Protein AF-X6LJ62-F1 (afdb_monomer)

Nearest PDB structures (foldseek):
  8cdj-assembly1_D  TM=6.970E-01  e=2.886E-04  Homo sapiens
  7z8t-assembly1_D  TM=5.627E-01  e=1.314E-04  Homo sapiens
  2qmr-assembly2_B  TM=6.960E-01  e=2.508E-03  Homo sapiens
  3w3w-assembly1_A  TM=5.901E-01  e=4.990E-03  Saccharomyces cerevisiae S288C
  3w3u-assembly1_A  TM=5.907E-01  e=8.156E-03  Saccharomyces cerevisiae S288C

Sequence (161 aa):
MKLNKKHLDDIFGCLNGLKDENECIRALCEQSFETISTKLNDQQLDRVFSAFIHGLKDTNEWDRYSCAKSLGIIATKASEKQLEEVVNALMSGLKDTYQWVRRSCARPLGVISEKLNEKQMENVIHTLINGFKDKDRDVRESCARSLGVISEKLNEKQLEG

Foldseek 3Di:
DADDPVVVVVLVVLLVQCVDPDPVSNVVSLVVLLVVLVVYDPVSVVVLLVVLLVQCPDPDVSSVLSSLQSLLSNLCVDDPVSNVSSLVSLLVQCVDPDLSSNLSSQQSLLVCLVVDDPVSNVSNLVSLVVQCVDPDPSSVVSSVVSVVSNVVVVVVVVVVD

Solvent-accessible surface area (backbone atoms only — not comparable to full-atom values): 8506 Å² total; per-residue (Å²): 113,84,79,54,70,65,59,52,52,52,57,59,55,39,46,57,34,56,67,44,90,48,64,68,52,21,51,52,35,50,54,51,50,45,59,50,57,76,53,52,50,69,76,54,46,52,52,51,52,53,51,29,58,54,31,56,68,45,93,49,65,67,52,19,25,36,20,28,42,49,47,39,63,48,50,79,72,50,50,79,82,50,39,57,59,51,51,52,45,29,62,52,34,55,69,46,94,49,61,68,28,17,26,34,18,31,42,34,55,25,70,42,42,88,78,46,53,72,70,56,44,52,53,50,51,56,51,33,60,53,34,52,69,43,93,48,67,65,30,19,51,26,16,48,53,16,52,51,50,42,50,56,53,54,53,52,59,64,75,77,108

Mean predicted aligned error: 4.56 Å

Organism: Reticulomyxa filosa (NCBI:txid46433)

Structure (mmCIF, N/CA/C/O backbone):
data_AF-X6LJ62-F1
#
_entry.id   AF-X6LJ62-F1
#
loop_
_atom_site.group_PDB
_atom_site.id
_atom_site.type_symbol
_atom_site.label_atom_id
_atom_site.label_alt_id
_atom_site.label_comp_id
_atom_site.label_asym_id
_atom_site.label_entity_id
_atom_site.label_seq_id
_atom_site.pdbx_PDB_ins_code
_atom_site.Cartn_x
_atom_site.Cartn_y
_atom_site.Cartn_z
_atom_site.occupancy
_atom_site.B_iso_or_equiv
_atom_site.auth_seq_id
_atom_site.auth_comp_id
_atom_site.auth_asym_id
_atom_site.auth_atom_id
_atom_site.pdbx_PDB_model_num
ATOM 1 N N . MET A 1 1 ? -21.236 -13.320 -1.949 1.00 58.25 1 MET A N 1
ATOM 2 C CA . MET A 1 1 ? -20.878 -14.141 -3.132 1.00 58.25 1 MET A CA 1
ATOM 3 C C . MET A 1 1 ? -19.456 -14.650 -2.928 1.00 58.25 1 MET A C 1
ATOM 5 O O . MET A 1 1 ? -18.616 -13.851 -2.553 1.00 58.25 1 MET A O 1
ATOM 9 N N . LYS A 1 2 ? -19.172 -15.948 -3.093 1.00 65.06 2 LYS A N 1
ATOM 10 C CA . LYS A 1 2 ? -17.806 -16.491 -2.962 1.00 65.06 2 LYS A CA 1
ATOM 11 C C . LYS A 1 2 ? -17.202 -16.607 -4.359 1.00 65.06 2 LYS A C 1
ATOM 13 O O . LYS A 1 2 ? -17.692 -17.397 -5.160 1.00 65.06 2 LYS A O 1
ATOM 18 N N . LEU A 1 3 ? -16.189 -15.798 -4.677 1.00 70.25 3 LEU A N 1
ATOM 19 C CA . LEU A 1 3 ? -15.492 -15.921 -5.964 1.00 70.25 3 LEU A CA 1
ATOM 20 C C . LEU A 1 3 ? -14.768 -17.282 -6.072 1.00 70.25 3 LEU A C 1
ATOM 22 O O . LEU A 1 3 ? -14.301 -17.826 -5.071 1.00 70.25 3 LEU A O 1
ATOM 26 N N . ASN A 1 4 ? -14.698 -17.858 -7.271 1.00 76.88 4 ASN A N 1
ATOM 27 C CA . ASN A 1 4 ? -13.937 -19.085 -7.515 1.00 76.88 4 ASN A CA 1
ATOM 28 C C . ASN A 1 4 ? -12.482 -18.742 -7.899 1.00 76.88 4 ASN A C 1
ATOM 30 O O . ASN A 1 4 ? -12.118 -17.571 -7.995 1.00 76.88 4 ASN A O 1
ATOM 34 N N . LYS A 1 5 ? -11.641 -19.763 -8.105 1.00 72.31 5 LYS A N 1
ATOM 35 C CA . LYS A 1 5 ? -10.234 -19.578 -8.499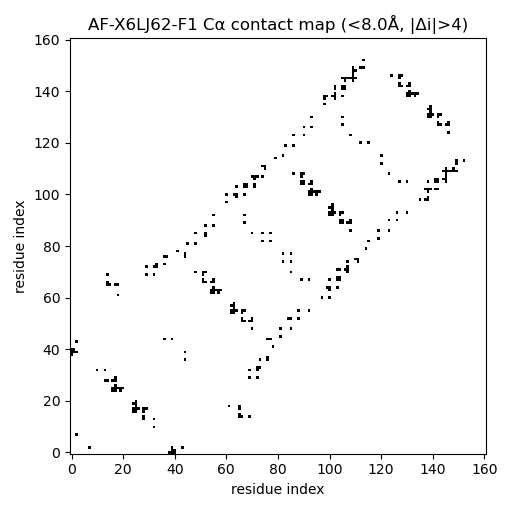 1.00 72.31 5 LYS A CA 1
ATOM 36 C C . LYS A 1 5 ? -10.097 -18.752 -9.785 1.00 72.31 5 LYS A C 1
ATOM 38 O O . LYS A 1 5 ? -9.314 -17.819 -9.805 1.00 72.31 5 LYS A O 1
ATOM 43 N N . LYS A 1 6 ? -10.921 -19.034 -10.798 1.00 75.75 6 LYS A N 1
ATOM 44 C CA . LYS A 1 6 ? -10.900 -18.318 -12.079 1.00 75.75 6 LYS A CA 1
ATOM 45 C C . LYS A 1 6 ? -11.148 -16.817 -11.905 1.00 75.75 6 LYS A C 1
ATOM 47 O O . LYS A 1 6 ? -10.402 -16.021 -12.443 1.00 75.75 6 LYS A O 1
ATOM 52 N N . HIS A 1 7 ? -12.125 -16.430 -11.088 1.00 71.69 7 HIS A N 1
ATOM 53 C CA . HIS A 1 7 ? -12.377 -15.016 -10.797 1.00 71.69 7 HIS A CA 1
ATOM 54 C C . HIS A 1 7 ? -11.191 -14.333 -10.092 1.00 71.69 7 HIS A C 1
ATOM 56 O O . HIS A 1 7 ? -10.974 -13.146 -10.295 1.00 71.69 7 HIS A O 1
ATOM 62 N N . LEU A 1 8 ? -10.439 -15.057 -9.253 1.00 69.94 8 LEU A N 1
ATOM 63 C CA . LEU A 1 8 ? -9.201 -14.539 -8.658 1.00 69.94 8 LEU A CA 1
ATOM 64 C C . LEU A 1 8 ? -8.084 -14.431 -9.703 1.00 69.94 8 LEU A C 1
ATOM 66 O O . LEU A 1 8 ? -7.383 -13.428 -9.724 1.00 69.94 8 LEU A O 1
ATOM 70 N N . ASP A 1 9 ? -7.948 -15.411 -10.593 1.00 73.25 9 ASP A N 1
ATOM 71 C CA . ASP A 1 9 ? -6.972 -15.371 -11.688 1.00 73.25 9 ASP A CA 1
ATOM 72 C C . ASP A 1 9 ? -7.264 -14.200 -12.648 1.00 73.25 9 ASP A C 1
ATOM 74 O O . ASP A 1 9 ? -6.343 -13.493 -13.047 1.00 73.25 9 ASP A O 1
ATOM 78 N N . ASP A 1 10 ? -8.541 -13.922 -12.937 1.00 69.69 10 ASP A N 1
ATOM 79 C CA . ASP A 1 10 ? -8.972 -12.771 -13.741 1.00 69.69 10 ASP A CA 1
ATOM 80 C C . ASP A 1 10 ? -8.617 -11.436 -13.049 1.00 69.69 10 ASP A C 1
ATOM 82 O O . ASP A 1 10 ? -8.123 -10.512 -13.695 1.00 69.69 10 ASP A O 1
ATOM 86 N N . ILE A 1 11 ? -8.787 -11.350 -11.720 1.00 68.81 11 ILE A N 1
ATOM 87 C CA . ILE A 1 11 ? -8.347 -10.202 -10.904 1.00 68.81 11 ILE A CA 1
ATOM 88 C C . ILE A 1 11 ? -6.836 -9.987 -11.033 1.00 68.81 11 ILE A C 1
ATOM 90 O O . ILE A 1 11 ? -6.387 -8.859 -11.239 1.00 68.81 11 ILE A O 1
ATOM 94 N N . PHE A 1 12 ? -6.044 -11.054 -10.920 1.00 71.12 12 PHE A N 1
ATOM 95 C CA . PHE A 1 12 ? -4.594 -10.962 -11.081 1.00 71.12 12 PHE A CA 1
ATOM 96 C C . PHE A 1 12 ? -4.201 -10.648 -12.532 1.00 71.12 12 PHE A C 1
ATOM 98 O O . PHE A 1 12 ? -3.225 -9.937 -12.754 1.00 71.12 12 PHE A O 1
ATOM 105 N N . GLY A 1 13 ? -4.996 -11.069 -13.519 1.00 71.44 13 GLY A N 1
ATOM 106 C CA . GLY A 1 13 ? -4.845 -10.677 -14.921 1.00 71.44 13 GLY A CA 1
ATOM 107 C C . GLY A 1 13 ? -4.972 -9.165 -15.141 1.00 71.44 13 GLY A C 1
ATOM 108 O O . GLY A 1 13 ? -4.240 -8.597 -15.955 1.00 71.44 13 GLY A O 1
ATOM 109 N N . CYS A 1 14 ? -5.816 -8.478 -14.361 1.00 71.00 14 CYS A N 1
ATOM 110 C CA . CYS A 1 14 ? -5.941 -7.018 -14.403 1.00 71.00 14 CYS A CA 1
ATOM 111 C C . CYS A 1 14 ? -4.685 -6.269 -13.919 1.00 71.00 14 CYS A C 1
ATOM 113 O O . CYS A 1 14 ? -4.542 -5.085 -14.231 1.00 71.00 14 CYS A O 1
ATOM 115 N N . LEU A 1 15 ? -3.740 -6.925 -13.226 1.00 73.44 15 LEU A N 1
ATOM 116 C CA . LEU A 1 15 ? -2.468 -6.300 -12.829 1.00 73.44 15 LEU A CA 1
ATOM 117 C C . LEU A 1 15 ? -1.637 -5.838 -14.029 1.00 73.44 15 LEU A C 1
ATOM 119 O O . LEU A 1 15 ? -0.887 -4.867 -13.907 1.00 73.44 15 LEU A O 1
ATOM 123 N N . ASN A 1 16 ? -1.781 -6.506 -15.177 1.00 77.25 16 ASN A N 1
ATOM 124 C CA . ASN A 1 16 ? -1.146 -6.083 -16.423 1.00 77.25 16 ASN A CA 1
ATOM 125 C C . ASN A 1 16 ? -1.752 -4.775 -16.937 1.00 77.25 16 ASN A C 1
ATOM 127 O O . ASN A 1 16 ? -1.017 -3.889 -17.357 1.00 77.25 16 ASN A O 1
ATOM 131 N N . GLY A 1 17 ? -3.070 -4.606 -16.812 1.00 81.94 17 GLY A N 1
ATOM 132 C CA . GLY A 1 17 ? -3.743 -3.368 -17.199 1.00 81.94 17 GLY A CA 1
ATOM 133 C C . GLY A 1 17 ? -3.357 -2.165 -16.329 1.00 81.94 17 GLY A C 1
ATOM 134 O O . GLY A 1 17 ? -3.370 -1.036 -16.804 1.00 81.94 17 GLY A O 1
ATOM 135 N N . LEU A 1 18 ? -2.901 -2.379 -15.086 1.00 83.69 18 LEU A N 1
ATOM 136 C CA . LEU A 1 18 ? -2.329 -1.305 -14.256 1.00 83.69 18 LEU A CA 1
ATOM 137 C C . LEU A 1 18 ? -0.979 -0.778 -14.775 1.00 83.69 18 LEU A C 1
ATOM 139 O O . LEU A 1 18 ? -0.569 0.314 -14.367 1.00 83.69 18 LEU A O 1
ATOM 143 N N . LYS A 1 19 ? -0.313 -1.536 -15.655 1.00 82.38 19 LYS A N 1
ATOM 144 C CA . LYS A 1 19 ? 0.956 -1.191 -16.318 1.00 82.38 19 LYS A CA 1
ATOM 145 C C . LYS A 1 19 ? 0.754 -0.677 -17.743 1.00 82.38 19 LYS A C 1
ATOM 147 O O . LYS A 1 19 ? 1.735 -0.342 -18.395 1.00 82.38 19 LYS A O 1
ATOM 152 N N . ASP A 1 20 ? -0.486 -0.651 -18.227 1.00 88.50 20 ASP A N 1
ATOM 153 C CA . ASP A 1 20 ? -0.789 -0.255 -19.598 1.00 88.50 20 ASP A CA 1
ATOM 154 C C . ASP A 1 20 ? -0.341 1.189 -19.855 1.00 88.50 20 ASP A C 1
ATOM 156 O O . ASP A 1 20 ? -0.440 2.041 -18.968 1.00 88.50 20 ASP A O 1
ATOM 160 N N . GLU A 1 21 ? 0.161 1.481 -21.054 1.00 86.94 21 GLU A N 1
ATOM 161 C CA . GLU A 1 21 ? 0.591 2.830 -21.437 1.00 86.94 21 GLU A CA 1
ATOM 162 C C . GLU A 1 21 ? -0.592 3.808 -21.476 1.00 86.94 21 GLU A C 1
ATOM 164 O O . GLU A 1 21 ? -0.447 4.990 -21.141 1.00 86.94 21 GLU A O 1
ATOM 169 N N . ASN A 1 22 ? -1.788 3.307 -21.792 1.00 89.00 22 ASN A N 1
ATOM 170 C CA . ASN A 1 22 ? -3.013 4.077 -21.854 1.00 89.00 22 ASN A CA 1
ATOM 171 C C . ASN A 1 22 ? -3.579 4.340 -20.451 1.00 89.00 22 ASN A C 1
ATOM 173 O O . ASN A 1 22 ? -3.995 3.438 -19.721 1.00 89.00 22 ASN A O 1
ATOM 177 N N . GLU A 1 23 ? -3.655 5.619 -20.089 1.00 88.56 23 GLU A N 1
ATOM 178 C CA . GLU A 1 23 ? -4.196 6.058 -18.804 1.00 88.56 23 GLU A CA 1
ATOM 179 C C . GLU A 1 23 ? -5.644 5.623 -18.569 1.00 88.56 23 GLU A C 1
ATOM 181 O O . GLU A 1 23 ? -5.981 5.228 -17.453 1.00 88.56 23 GLU A O 1
ATOM 186 N N . CYS A 1 24 ? -6.477 5.615 -19.612 1.00 89.62 24 CYS A N 1
ATOM 187 C CA . CYS A 1 24 ? -7.859 5.160 -19.510 1.00 89.62 24 CYS A CA 1
ATOM 188 C C . CYS A 1 24 ? -7.930 3.668 -19.170 1.00 89.62 24 CYS A C 1
ATOM 190 O O . CYS A 1 24 ? -8.758 3.275 -18.351 1.00 89.62 24 CYS A O 1
ATOM 192 N N . ILE A 1 25 ? -7.053 2.838 -19.749 1.00 88.81 25 ILE A N 1
ATOM 193 C CA . ILE A 1 25 ? -7.001 1.402 -19.434 1.00 88.81 25 ILE A CA 1
ATOM 194 C C . ILE A 1 25 ? -6.591 1.211 -17.973 1.00 88.81 25 ILE A C 1
ATOM 196 O O . ILE A 1 25 ? -7.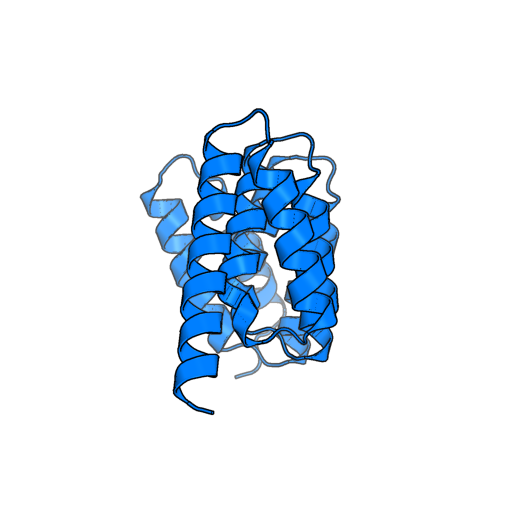267 0.483 -17.243 1.00 88.81 25 ILE A O 1
ATOM 200 N N . ARG A 1 26 ? -5.566 1.938 -17.507 1.00 88.94 26 ARG A N 1
ATOM 201 C CA . ARG A 1 26 ? -5.160 1.902 -16.094 1.00 88.94 26 ARG A CA 1
ATOM 202 C C . ARG A 1 26 ? -6.314 2.281 -15.166 1.00 88.94 26 ARG A C 1
ATOM 204 O O . ARG A 1 26 ? -6.598 1.536 -14.233 1.00 88.94 26 ARG A O 1
ATOM 211 N N . ALA A 1 27 ? -7.006 3.387 -15.442 1.00 86.81 27 ALA A N 1
ATOM 212 C CA . ALA A 1 27 ? -8.122 3.862 -14.625 1.00 86.81 27 ALA A CA 1
ATOM 213 C C . ALA A 1 27 ? -9.292 2.862 -14.586 1.00 86.81 27 ALA A C 1
ATOM 215 O O . ALA A 1 27 ? -9.859 2.610 -13.523 1.00 86.81 27 ALA A O 1
ATOM 216 N N . LEU A 1 28 ? -9.625 2.239 -15.721 1.00 88.06 28 LEU A N 1
ATOM 217 C CA . LEU A 1 28 ? -10.657 1.201 -15.786 1.00 88.06 28 LEU A CA 1
ATOM 218 C C . LEU A 1 28 ? -10.264 -0.048 -14.990 1.00 88.06 28 LEU A C 1
ATOM 220 O O . LEU A 1 28 ? -11.112 -0.637 -14.315 1.00 88.0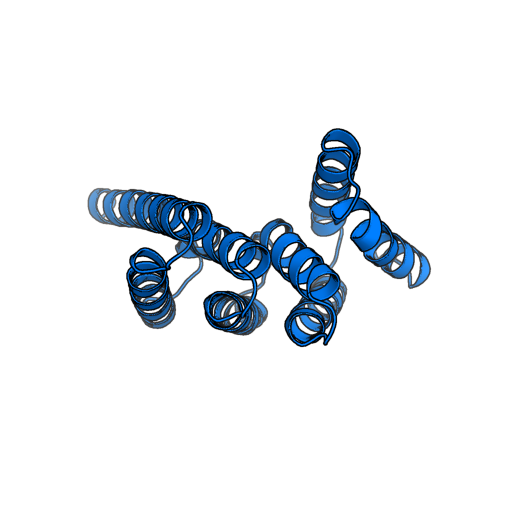6 28 LEU A O 1
ATOM 224 N N . CYS A 1 29 ? -8.989 -0.442 -15.026 1.00 87.88 29 CYS A N 1
ATOM 225 C CA . CYS A 1 29 ? -8.481 -1.534 -14.201 1.00 87.88 29 CYS A CA 1
ATOM 226 C C . CYS A 1 29 ? -8.556 -1.198 -12.709 1.00 87.88 29 CYS A C 1
ATOM 228 O O . CYS A 1 29 ? -8.987 -2.044 -11.928 1.00 87.88 29 CYS A O 1
ATOM 230 N N . GLU A 1 30 ? -8.213 0.032 -12.315 1.00 88.50 30 GLU A N 1
ATOM 231 C CA . GLU A 1 30 ? -8.338 0.496 -10.929 1.00 88.50 30 GLU A CA 1
ATOM 232 C C . GLU A 1 30 ? -9.790 0.427 -10.436 1.00 88.50 30 GLU A C 1
ATOM 234 O O . GLU A 1 30 ? -10.059 -0.201 -9.413 1.00 88.50 30 GLU A O 1
ATOM 239 N N . GLN A 1 31 ? -10.737 0.988 -11.196 1.00 87.50 31 GLN A N 1
ATOM 240 C CA . GLN A 1 31 ? -12.167 0.985 -10.855 1.00 87.50 31 GLN A CA 1
ATOM 241 C C . GLN A 1 31 ? -12.755 -0.427 -10.796 1.00 87.50 31 GLN A C 1
ATOM 243 O O . GLN A 1 31 ? -13.544 -0.758 -9.903 1.00 87.50 31 GLN A O 1
ATOM 248 N N . SER A 1 32 ? -12.368 -1.280 -11.747 1.00 85.00 32 SER A N 1
ATOM 249 C CA . SER A 1 32 ? -12.792 -2.680 -11.768 1.00 85.00 32 SER A CA 1
ATOM 250 C C . SER A 1 32 ? -12.288 -3.399 -10.524 1.00 85.00 32 SER A C 1
ATOM 252 O O . SER A 1 32 ? -13.046 -4.116 -9.870 1.00 85.00 32 SER A O 1
ATOM 254 N N . PHE A 1 33 ? -11.028 -3.167 -10.157 1.00 84.38 33 PHE A N 1
ATOM 255 C CA . PHE A 1 33 ? -10.426 -3.807 -9.003 1.00 84.38 33 PHE A CA 1
ATOM 256 C C . PHE A 1 33 ? -11.031 -3.319 -7.682 1.00 84.38 33 PHE A C 1
ATOM 258 O O . PHE A 1 33 ? -11.385 -4.143 -6.835 1.00 84.38 33 PHE A O 1
ATOM 265 N N . GLU A 1 34 ? -11.260 -2.012 -7.542 1.00 87.50 34 GLU A N 1
ATOM 266 C CA . GLU A 1 34 ? -11.987 -1.438 -6.408 1.00 87.50 34 GLU A CA 1
ATOM 267 C C . GLU A 1 34 ? -13.371 -2.084 -6.268 1.00 87.50 34 GLU A C 1
ATOM 269 O O . GLU A 1 34 ? -13.705 -2.624 -5.211 1.00 87.50 34 GLU A O 1
ATOM 274 N N . THR A 1 35 ? -14.139 -2.134 -7.358 1.00 86.50 35 THR A N 1
ATOM 275 C CA . THR A 1 35 ? -15.481 -2.730 -7.381 1.00 86.50 35 THR A CA 1
ATOM 276 C C . THR A 1 35 ? -15.451 -4.198 -6.970 1.00 86.50 35 THR A C 1
ATOM 278 O O . THR A 1 35 ? -16.266 -4.637 -6.156 1.00 86.50 35 THR A O 1
ATOM 281 N N . ILE A 1 36 ? -14.514 -4.980 -7.507 1.00 83.25 36 ILE A N 1
ATOM 282 C CA . ILE A 1 36 ? -14.407 -6.406 -7.192 1.00 83.25 36 ILE A CA 1
ATOM 283 C C . ILE A 1 36 ? -13.994 -6.614 -5.733 1.00 83.25 36 ILE A C 1
ATOM 285 O O . ILE A 1 36 ? -14.550 -7.497 -5.078 1.00 83.25 36 ILE A O 1
ATOM 289 N N . SER A 1 37 ? -13.095 -5.781 -5.198 1.00 85.75 37 SER A N 1
ATOM 290 C CA . SER A 1 37 ? -12.631 -5.882 -3.809 1.00 85.75 37 SER A CA 1
ATOM 291 C C . SER A 1 37 ? -13.778 -5.806 -2.796 1.00 85.75 37 SER A C 1
ATOM 293 O O . SER A 1 37 ? -13.760 -6.519 -1.797 1.00 85.75 37 SER A O 1
ATOM 295 N N . THR A 1 38 ? -14.834 -5.037 -3.094 1.00 87.19 38 THR A N 1
ATOM 296 C CA . THR A 1 38 ? -16.034 -4.937 -2.239 1.00 87.19 38 THR A CA 1
ATOM 297 C C . THR A 1 38 ? -16.867 -6.219 -2.178 1.00 87.19 38 THR A C 1
ATOM 299 O O . THR A 1 38 ? -17.704 -6.369 -1.291 1.00 87.19 38 THR A O 1
ATOM 302 N N . LYS A 1 39 ? -16.662 -7.150 -3.117 1.00 86.94 39 LYS A N 1
ATOM 303 C CA . LYS A 1 39 ? -17.407 -8.414 -3.218 1.00 86.94 39 LYS A CA 1
ATOM 304 C C . LYS A 1 39 ? -16.653 -9.602 -2.617 1.00 86.94 39 LYS A C 1
ATOM 306 O O . LYS A 1 39 ? -17.215 -10.699 -2.562 1.00 86.94 39 LYS A O 1
ATOM 311 N N . LEU A 1 40 ? -15.398 -9.407 -2.214 1.00 86.31 40 LEU A N 1
ATOM 312 C CA . LEU A 1 40 ? -14.562 -10.436 -1.603 1.00 86.31 40 LEU A CA 1
ATOM 313 C C . LEU A 1 40 ? -14.950 -10.646 -0.136 1.00 86.31 40 LEU A C 1
ATOM 315 O O . LEU A 1 40 ? -15.274 -9.697 0.569 1.00 86.31 40 LEU A O 1
ATOM 319 N N . ASN A 1 41 ? -14.895 -11.895 0.328 1.00 87.88 41 ASN A N 1
ATOM 320 C CA . ASN A 1 41 ? -14.919 -12.185 1.766 1.00 87.88 41 ASN A CA 1
ATOM 321 C C . ASN A 1 41 ? -13.506 -12.120 2.367 1.00 87.88 41 ASN A C 1
ATOM 323 O O . ASN A 1 41 ? -12.518 -12.110 1.631 1.00 87.88 41 ASN A O 1
ATOM 327 N N . ASP A 1 42 ? -13.414 -12.163 3.695 1.00 87.38 42 ASP A N 1
ATOM 328 C CA . ASP A 1 42 ? -12.156 -12.023 4.439 1.00 87.38 42 ASP A CA 1
ATOM 329 C C . ASP A 1 42 ? -11.075 -13.016 3.996 1.00 87.38 42 ASP A C 1
ATOM 331 O O . ASP A 1 42 ? -9.941 -12.618 3.749 1.00 87.38 42 ASP A O 1
ATOM 335 N N . GLN A 1 43 ? -11.425 -14.291 3.778 1.00 87.56 43 GLN A N 1
ATOM 336 C CA . GLN A 1 43 ? -10.469 -15.306 3.314 1.00 87.56 43 GLN A CA 1
ATOM 337 C C . GLN A 1 43 ? -9.922 -14.991 1.911 1.00 87.56 43 GLN A C 1
ATOM 339 O O . GLN A 1 43 ? -8.789 -15.343 1.573 1.00 87.56 43 GLN A O 1
ATOM 344 N N . GLN A 1 44 ? -10.737 -14.379 1.053 1.00 88.00 44 GLN A N 1
ATOM 345 C CA . GLN A 1 44 ? -10.314 -13.976 -0.286 1.00 88.00 44 GLN A CA 1
ATOM 346 C C . GLN A 1 44 ? -9.453 -12.721 -0.235 1.00 88.00 44 GLN A C 1
ATOM 348 O O . GLN A 1 44 ? -8.427 -12.684 -0.909 1.00 88.00 44 GLN A O 1
ATOM 353 N N . LEU A 1 45 ? -9.823 -11.746 0.596 1.00 89.44 45 LEU A N 1
ATOM 354 C CA . LEU A 1 45 ? -9.000 -10.568 0.853 1.00 89.44 45 LEU A CA 1
ATOM 355 C C . LEU A 1 45 ? -7.641 -10.954 1.440 1.00 89.44 45 LEU A C 1
ATOM 357 O O . LEU A 1 45 ? -6.634 -10.470 0.941 1.00 89.44 45 LEU A O 1
ATOM 361 N N . ASP A 1 46 ? -7.588 -11.893 2.390 1.00 90.25 46 ASP A N 1
ATOM 362 C CA . ASP A 1 46 ? -6.337 -12.405 2.972 1.00 90.25 46 ASP A CA 1
ATOM 363 C C . ASP A 1 46 ? -5.373 -12.887 1.885 1.00 90.25 46 ASP A C 1
ATOM 365 O O . ASP A 1 46 ? -4.191 -12.536 1.876 1.00 90.25 46 ASP A O 1
ATOM 369 N N . ARG A 1 47 ? -5.884 -13.669 0.926 1.00 88.62 47 ARG A N 1
ATOM 370 C CA . ARG A 1 47 ? -5.087 -14.185 -0.195 1.00 88.62 47 ARG A CA 1
ATOM 371 C C . ARG A 1 47 ? -4.610 -13.071 -1.119 1.00 88.62 47 ARG A C 1
ATOM 373 O O . ARG A 1 47 ? -3.469 -13.116 -1.568 1.00 88.62 47 ARG A O 1
ATOM 380 N N . VAL A 1 48 ? -5.469 -12.094 -1.403 1.00 90.25 48 VAL A N 1
ATOM 381 C CA . VAL A 1 48 ? -5.139 -10.960 -2.275 1.00 90.25 48 VAL A CA 1
ATOM 382 C C . VAL A 1 48 ? -4.080 -10.065 -1.624 1.00 90.25 48 VAL A C 1
ATOM 384 O O . VAL A 1 48 ? -3.065 -9.779 -2.257 1.00 90.25 48 VAL A O 1
ATOM 387 N N . PHE A 1 49 ? -4.251 -9.692 -0.352 1.00 93.25 49 PHE A N 1
ATOM 388 C CA . PHE A 1 49 ? -3.248 -8.935 0.400 1.00 93.25 49 PHE A CA 1
ATOM 389 C C . PHE A 1 49 ? -1.918 -9.685 0.468 1.00 93.25 49 PHE A C 1
ATOM 391 O O . PHE A 1 49 ? -0.886 -9.115 0.119 1.00 93.25 49 PHE A O 1
ATOM 398 N N . SER A 1 50 ? -1.943 -10.975 0.817 1.00 92.75 50 SER A N 1
ATOM 399 C CA . SER A 1 50 ? -0.738 -11.814 0.865 1.00 92.75 50 SER A CA 1
ATOM 400 C C . SER A 1 50 ? 0.006 -11.828 -0.472 1.00 92.75 50 SER A C 1
ATOM 402 O O . SER A 1 50 ? 1.227 -11.668 -0.505 1.00 92.75 50 SER A O 1
ATOM 404 N N . ALA A 1 51 ? -0.720 -11.983 -1.583 1.00 91.12 51 ALA A N 1
ATOM 405 C CA . ALA A 1 51 ? -0.132 -12.006 -2.917 1.00 91.12 51 ALA A CA 1
ATOM 406 C C . ALA A 1 51 ? 0.544 -10.674 -3.271 1.00 91.12 51 ALA A C 1
ATOM 408 O O . ALA A 1 51 ? 1.680 -10.675 -3.740 1.00 91.12 51 ALA A O 1
ATOM 409 N N . PHE A 1 52 ? -0.100 -9.535 -3.006 1.00 93.44 52 PHE A N 1
ATOM 410 C CA . PHE A 1 52 ? 0.499 -8.236 -3.319 1.00 93.44 52 PHE A CA 1
ATOM 411 C C . PHE A 1 52 ? 1.653 -7.866 -2.388 1.00 93.44 52 PHE A C 1
ATOM 413 O O . PHE A 1 52 ? 2.650 -7.313 -2.845 1.00 93.44 52 PHE A O 1
ATOM 420 N N . ILE A 1 53 ? 1.560 -8.198 -1.099 1.00 95.94 53 ILE A N 1
ATOM 421 C CA . ILE A 1 53 ? 2.666 -8.006 -0.150 1.00 95.94 53 ILE A CA 1
ATOM 422 C C . ILE A 1 53 ? 3.879 -8.839 -0.576 1.00 95.94 53 ILE A C 1
ATOM 424 O O . ILE A 1 53 ? 5.014 -8.370 -0.482 1.00 95.94 53 ILE A O 1
ATOM 428 N N . HIS A 1 54 ? 3.658 -10.056 -1.077 1.00 94.25 54 HIS A N 1
ATO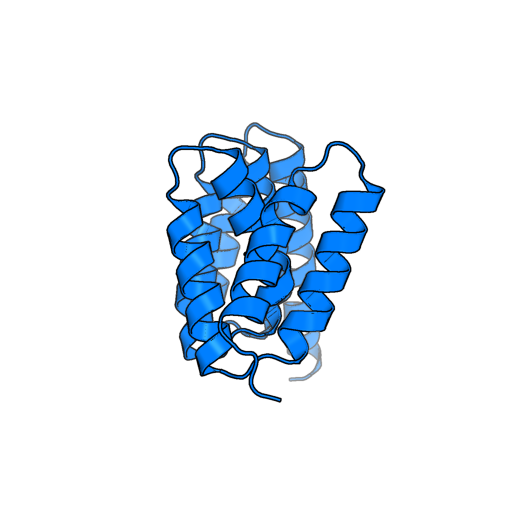M 429 C CA . HIS A 1 54 ? 4.724 -10.858 -1.665 1.00 94.25 54 HIS A CA 1
ATOM 430 C C . HIS A 1 54 ? 5.279 -10.219 -2.946 1.00 94.25 54 HIS A C 1
ATOM 432 O O . HIS A 1 54 ? 6.492 -10.078 -3.077 1.00 94.25 54 HIS A O 1
ATOM 438 N N . GLY A 1 55 ? 4.408 -9.765 -3.851 1.00 93.25 55 GLY A N 1
ATOM 439 C CA . GLY A 1 55 ? 4.799 -9.137 -5.115 1.00 93.25 55 GLY A CA 1
ATOM 440 C C . GLY A 1 55 ? 5.546 -7.806 -4.962 1.00 93.25 55 GLY A C 1
ATOM 441 O O . GLY A 1 55 ? 6.335 -7.449 -5.828 1.00 93.25 55 GLY A O 1
ATOM 442 N N . LEU A 1 56 ? 5.422 -7.111 -3.825 1.00 95.62 56 LEU A N 1
ATOM 443 C CA . LEU A 1 56 ? 6.296 -5.981 -3.470 1.00 95.62 56 LEU A CA 1
ATOM 444 C C . LEU A 1 56 ? 7.777 -6.362 -3.309 1.00 95.62 56 LEU A C 1
ATOM 446 O O . LEU A 1 56 ? 8.614 -5.478 -3.154 1.00 95.62 56 LEU A O 1
ATOM 450 N N . LYS A 1 57 ? 8.115 -7.652 -3.319 1.00 95.44 57 LYS A N 1
ATOM 451 C CA . LYS A 1 57 ? 9.491 -8.162 -3.264 1.00 95.44 57 LYS A CA 1
ATOM 452 C C . LYS A 1 57 ? 9.953 -8.744 -4.602 1.00 95.44 57 LYS A C 1
ATOM 454 O O . LYS A 1 57 ? 11.030 -9.334 -4.648 1.00 95.44 57 LYS A O 1
ATOM 459 N N . ASP A 1 58 ? 9.156 -8.606 -5.663 1.00 95.56 58 ASP A N 1
ATOM 460 C CA . ASP A 1 58 ? 9.515 -9.119 -6.983 1.00 95.56 58 ASP A CA 1
ATOM 461 C C . ASP A 1 58 ? 10.783 -8.440 -7.519 1.00 95.56 58 ASP A C 1
ATOM 463 O O . ASP A 1 58 ? 11.066 -7.274 -7.234 1.00 95.56 58 ASP A O 1
ATOM 467 N N . THR A 1 59 ? 11.554 -9.166 -8.319 1.00 95.56 59 THR A N 1
ATOM 468 C CA . THR A 1 59 ? 12.722 -8.625 -9.020 1.00 95.56 59 THR A CA 1
ATOM 469 C C . THR A 1 59 ? 12.349 -7.542 -10.036 1.00 95.56 59 THR A C 1
ATOM 471 O O . THR A 1 59 ? 13.084 -6.564 -10.178 1.00 95.56 59 THR A O 1
ATOM 474 N N . ASN A 1 60 ? 11.190 -7.669 -10.683 1.00 94.12 60 ASN A N 1
ATOM 475 C CA . ASN A 1 60 ? 10.676 -6.738 -11.673 1.00 94.12 60 ASN A CA 1
ATOM 476 C C . ASN A 1 60 ? 9.982 -5.549 -10.994 1.00 94.12 60 ASN A C 1
ATOM 478 O O . ASN A 1 60 ? 9.031 -5.683 -10.222 1.00 94.12 60 ASN A O 1
ATOM 482 N N . GLU A 1 61 ? 10.450 -4.346 -11.299 1.00 94.50 61 GLU A N 1
ATOM 483 C CA . GLU A 1 61 ? 9.952 -3.107 -10.719 1.00 94.50 61 GLU A CA 1
ATOM 484 C C . GLU A 1 61 ? 8.515 -2.765 -11.122 1.00 94.50 61 GLU A C 1
ATOM 486 O O . GLU A 1 61 ? 7.812 -2.098 -10.359 1.00 94.50 61 GLU A O 1
ATOM 491 N N . TRP A 1 62 ? 8.051 -3.237 -12.280 1.00 92.00 62 TRP A N 1
ATOM 492 C CA . TRP A 1 62 ? 6.665 -3.069 -12.712 1.00 92.00 62 TRP A CA 1
ATOM 493 C C . TRP A 1 62 ? 5.719 -3.973 -11.931 1.00 92.00 62 TRP A C 1
ATOM 495 O O . TRP A 1 62 ? 4.603 -3.559 -11.622 1.00 92.00 62 TRP A O 1
ATOM 505 N N . ASP A 1 63 ? 6.150 -5.183 -11.573 1.00 91.44 63 ASP A N 1
ATOM 506 C CA . ASP A 1 63 ? 5.379 -6.065 -10.691 1.00 91.44 63 ASP A CA 1
ATOM 507 C C . ASP A 1 63 ? 5.256 -5.464 -9.291 1.00 91.44 63 ASP A C 1
ATOM 509 O O . ASP A 1 63 ? 4.140 -5.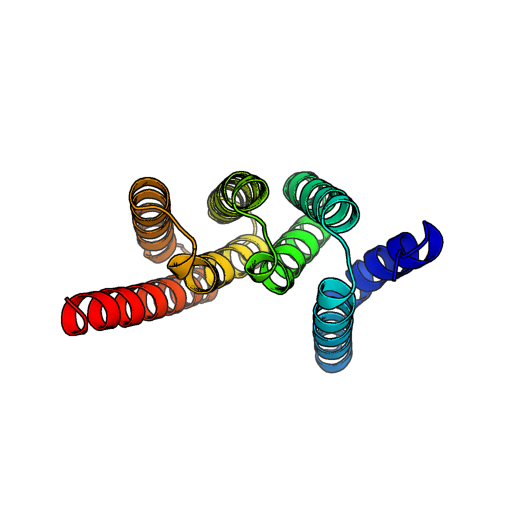344 -8.770 1.00 91.44 63 ASP A O 1
ATOM 513 N N . ARG A 1 64 ? 6.364 -4.954 -8.734 1.00 95.56 64 ARG A N 1
ATOM 514 C CA . ARG A 1 64 ? 6.336 -4.212 -7.464 1.00 95.56 64 ARG A CA 1
ATOM 515 C C . ARG A 1 64 ? 5.431 -2.983 -7.542 1.00 95.56 64 ARG A C 1
ATOM 517 O O . ARG A 1 64 ? 4.628 -2.757 -6.638 1.00 95.56 64 ARG A O 1
ATOM 524 N N . TYR A 1 65 ? 5.504 -2.213 -8.629 1.00 94.25 65 TYR A N 1
ATOM 525 C CA . TYR A 1 65 ? 4.639 -1.054 -8.867 1.00 94.25 65 TYR A CA 1
ATOM 526 C C . TYR A 1 65 ? 3.155 -1.426 -8.876 1.00 94.25 65 TYR A C 1
ATOM 528 O O . TYR A 1 65 ? 2.367 -0.811 -8.152 1.00 94.25 65 TYR A O 1
ATOM 536 N N . SER A 1 66 ? 2.772 -2.433 -9.665 1.00 92.12 66 SER A N 1
ATOM 537 C CA . SER A 1 66 ? 1.382 -2.886 -9.747 1.00 92.12 66 SER A CA 1
ATOM 538 C C . SER A 1 66 ? 0.884 -3.402 -8.405 1.00 92.12 66 SER A C 1
ATOM 540 O O . SER A 1 66 ? -0.251 -3.108 -8.034 1.00 92.12 66 SER A O 1
ATOM 542 N N . CYS A 1 67 ? 1.723 -4.105 -7.642 1.00 93.81 67 CYS A N 1
ATOM 543 C CA . CYS A 1 67 ? 1.374 -4.575 -6.304 1.00 93.81 67 CYS A CA 1
ATOM 544 C C . CYS A 1 67 ? 1.190 -3.416 -5.316 1.00 93.81 67 CYS A C 1
ATOM 546 O O . CYS A 1 67 ? 0.177 -3.375 -4.620 1.00 93.81 67 CYS A O 1
ATOM 548 N N . ALA A 1 68 ? 2.103 -2.437 -5.297 1.00 95.88 68 ALA A N 1
ATOM 549 C CA . ALA A 1 68 ? 1.982 -1.228 -4.474 1.00 95.88 68 ALA A CA 1
ATOM 550 C C . ALA A 1 68 ? 0.682 -0.473 -4.771 1.00 95.88 68 ALA A C 1
ATOM 552 O O . ALA A 1 68 ? -0.074 -0.115 -3.869 1.00 95.88 68 ALA A O 1
ATOM 553 N N . LYS A 1 69 ? 0.401 -0.272 -6.060 1.00 93.94 69 LYS A N 1
ATOM 554 C CA . LYS A 1 69 ? -0.797 0.421 -6.526 1.00 93.94 69 LYS A CA 1
ATOM 555 C C . LYS A 1 69 ? -2.070 -0.341 -6.164 1.00 93.94 69 LYS A C 1
ATOM 557 O O . LYS A 1 69 ? -3.012 0.256 -5.654 1.00 93.94 69 LYS A O 1
ATOM 562 N N . SER A 1 70 ? -2.069 -1.658 -6.360 1.00 93.00 70 SER A N 1
ATOM 563 C CA . SER A 1 70 ? -3.199 -2.527 -6.024 1.00 93.00 70 SER A CA 1
ATOM 564 C C . SER A 1 70 ? -3.482 -2.534 -4.530 1.00 93.00 70 SER A C 1
ATOM 566 O O . SER A 1 70 ? -4.632 -2.349 -4.140 1.00 93.00 70 SER A O 1
ATOM 568 N N . LEU A 1 71 ? -2.445 -2.655 -3.690 1.00 94.38 71 LEU A N 1
ATOM 569 C CA . LEU A 1 71 ? -2.577 -2.488 -2.242 1.00 94.38 71 LEU A CA 1
ATOM 570 C C . LEU A 1 71 ? -3.218 -1.147 -1.911 1.00 94.38 71 LEU A C 1
ATOM 572 O O . LEU A 1 71 ? -4.135 -1.109 -1.103 1.00 94.38 71 LEU A O 1
ATOM 576 N N . GLY A 1 72 ? -2.809 -0.072 -2.582 1.00 92.94 72 GLY A N 1
ATOM 577 C CA . GLY A 1 72 ? -3.402 1.244 -2.391 1.00 92.94 72 GLY A CA 1
ATOM 578 C C . GLY A 1 72 ? -4.904 1.324 -2.637 1.00 92.94 72 GLY A C 1
ATOM 579 O O . GLY A 1 72 ? -5.609 1.981 -1.874 1.00 92.94 72 GLY A O 1
ATOM 580 N N . ILE A 1 73 ? -5.392 0.621 -3.6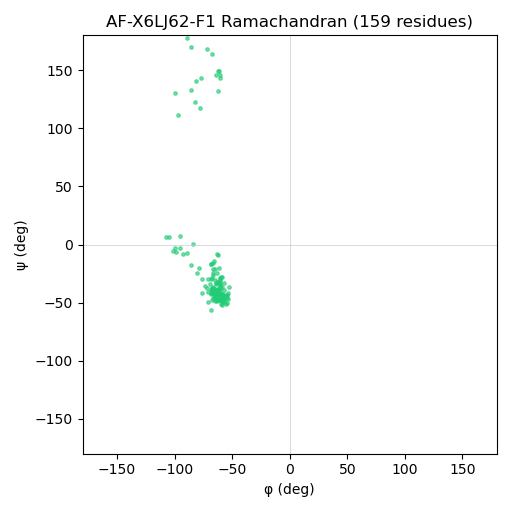57 1.00 91.81 73 ILE A N 1
ATOM 5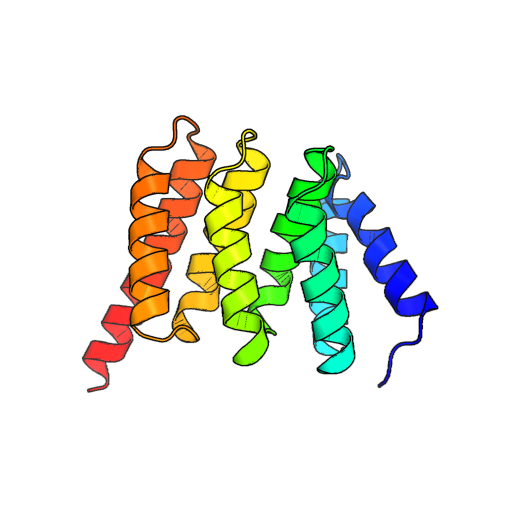81 C CA . ILE A 1 73 ? -6.815 0.575 -4.014 1.00 91.81 73 ILE A CA 1
ATOM 582 C C . ILE A 1 73 ? -7.619 -0.161 -2.939 1.00 91.81 73 ILE A C 1
ATOM 584 O O . ILE A 1 73 ? -8.706 0.274 -2.565 1.00 91.81 73 ILE A O 1
ATOM 588 N N . ILE A 1 74 ? -7.084 -1.269 -2.416 1.00 92.44 74 ILE A N 1
ATOM 589 C CA . ILE A 1 74 ? -7.843 -2.163 -1.529 1.00 92.44 74 ILE A CA 1
ATOM 590 C C . ILE A 1 74 ? -7.522 -2.006 -0.043 1.00 92.44 74 ILE A C 1
ATOM 592 O O . ILE A 1 74 ? -8.196 -2.623 0.776 1.00 92.44 74 ILE A O 1
ATOM 596 N N . ALA A 1 75 ? -6.534 -1.196 0.346 1.00 93.38 75 ALA A N 1
ATOM 597 C CA . ALA A 1 75 ? -6.093 -1.090 1.740 1.00 93.38 75 ALA A CA 1
ATOM 598 C C . ALA A 1 75 ? -7.215 -0.629 2.688 1.00 93.38 75 ALA A C 1
ATOM 600 O O . ALA A 1 75 ? -7.261 -1.041 3.845 1.00 93.38 75 ALA A O 1
ATOM 601 N N . THR A 1 76 ? -8.192 0.141 2.197 1.00 93.19 76 THR A N 1
ATOM 602 C CA . THR A 1 76 ? -9.389 0.516 2.973 1.00 93.19 76 THR A CA 1
ATOM 603 C C . THR A 1 76 ? -10.290 -0.673 3.309 1.00 93.19 76 THR A C 1
ATOM 605 O O . THR A 1 76 ? -11.151 -0.550 4.175 1.00 93.19 76 THR A O 1
ATOM 608 N N . LYS A 1 77 ? -10.105 -1.833 2.675 1.00 92.69 77 LYS A N 1
ATOM 609 C CA . LYS A 1 77 ? -10.831 -3.082 2.955 1.00 92.69 77 LYS A CA 1
ATOM 610 C C . LYS A 1 77 ? -10.087 -4.004 3.920 1.00 92.69 77 LYS A C 1
ATOM 612 O O . LYS A 1 77 ? -10.636 -5.037 4.283 1.00 92.69 77 LYS A O 1
ATOM 617 N N . ALA A 1 78 ? -8.877 -3.640 4.347 1.00 92.31 78 ALA A N 1
ATOM 618 C CA . ALA A 1 78 ? -8.132 -4.425 5.320 1.00 92.31 78 ALA A CA 1
ATOM 619 C C . ALA A 1 78 ? -8.889 -4.498 6.658 1.00 92.31 78 ALA A C 1
ATOM 621 O O . ALA A 1 78 ? -9.352 -3.478 7.188 1.00 92.31 78 ALA A O 1
ATOM 622 N N . SER A 1 79 ? -9.000 -5.716 7.183 1.00 91.25 79 SER A N 1
ATOM 623 C CA . SER A 1 79 ? -9.323 -5.996 8.583 1.00 91.25 79 SER A CA 1
ATOM 624 C C . SER A 1 79 ? -8.183 -5.542 9.494 1.00 91.25 79 SER A C 1
ATOM 626 O O . SER A 1 79 ? -7.059 -5.347 9.035 1.00 91.25 79 SER A O 1
ATOM 628 N N . GLU A 1 80 ? -8.443 -5.427 10.795 1.00 87.81 80 GLU A N 1
ATOM 629 C CA . GLU A 1 80 ? -7.423 -5.056 11.787 1.00 87.81 80 GLU A CA 1
ATOM 630 C C . GLU A 1 80 ? -6.189 -5.972 11.721 1.00 87.81 80 GLU A C 1
ATOM 632 O O . GLU A 1 80 ? -5.057 -5.493 11.698 1.00 87.81 80 GLU A O 1
ATOM 637 N N . LYS A 1 81 ? -6.412 -7.284 11.562 1.00 86.56 81 LYS A N 1
ATOM 638 C CA . LYS A 1 81 ? -5.345 -8.280 11.398 1.00 86.56 81 LYS A CA 1
ATOM 639 C C . LYS A 1 81 ? -4.485 -8.023 10.153 1.00 86.56 81 LYS A C 1
ATOM 641 O O . LYS A 1 81 ? -3.269 -8.148 10.214 1.00 86.56 81 LYS A O 1
ATOM 646 N N . GLN A 1 82 ? -5.106 -7.692 9.021 1.00 91.38 82 GLN A N 1
ATOM 647 C CA . GLN A 1 82 ? -4.398 -7.450 7.754 1.00 91.38 82 GLN A CA 1
ATOM 648 C C . GLN A 1 82 ? -3.703 -6.085 7.733 1.00 91.38 82 GLN A C 1
ATOM 650 O O . GLN A 1 82 ? -2.697 -5.904 7.049 1.00 91.38 82 GLN A O 1
ATOM 655 N N . LEU A 1 83 ? -4.257 -5.109 8.452 1.00 94.12 83 LEU A N 1
ATOM 656 C CA . LEU A 1 83 ? -3.829 -3.720 8.387 1.00 94.12 83 LEU A CA 1
ATOM 657 C C . LEU A 1 83 ? -2.365 -3.553 8.796 1.00 94.12 83 LEU A C 1
ATOM 659 O O . LEU A 1 83 ? -1.641 -2.805 8.144 1.00 94.12 83 LEU A O 1
ATOM 663 N N . GLU A 1 84 ? -1.908 -4.284 9.815 1.00 94.81 84 GLU A N 1
ATOM 664 C CA . GLU A 1 84 ? -0.505 -4.253 10.235 1.00 94.81 84 GLU A CA 1
ATOM 665 C C . GLU A 1 84 ? 0.442 -4.701 9.112 1.00 94.81 84 GLU A C 1
ATOM 667 O O . GLU A 1 84 ? 1.419 -4.011 8.809 1.00 94.81 84 GLU A O 1
ATOM 672 N N . GLU A 1 85 ? 0.140 -5.817 8.447 1.00 95.75 85 GLU A N 1
ATOM 673 C CA . GLU A 1 85 ? 0.957 -6.331 7.345 1.00 95.75 85 GLU A CA 1
ATOM 674 C C . GLU A 1 85 ? 0.966 -5.364 6.154 1.00 95.75 85 GLU A C 1
ATOM 676 O O . GLU A 1 85 ? 2.025 -5.085 5.587 1.00 95.75 85 GLU A O 1
ATOM 681 N N . VAL A 1 86 ? -0.198 -4.802 5.812 1.00 96.88 86 VAL A N 1
ATOM 682 C CA . VAL A 1 86 ? -0.350 -3.830 4.720 1.00 96.88 86 VAL A CA 1
ATOM 683 C C . VAL A 1 86 ? 0.448 -2.557 5.000 1.00 96.88 86 VAL A C 1
ATOM 685 O O . VAL A 1 86 ? 1.207 -2.111 4.140 1.00 96.88 86 VAL A O 1
ATOM 688 N N . VAL A 1 87 ? 0.327 -1.986 6.200 1.00 97.81 87 VAL A N 1
ATOM 689 C CA . VAL A 1 87 ? 1.055 -0.771 6.600 1.00 97.81 87 VAL A CA 1
ATOM 690 C C . VAL A 1 87 ? 2.558 -1.015 6.564 1.00 97.81 87 VAL A C 1
ATOM 692 O O . VAL A 1 87 ? 3.294 -0.230 5.964 1.00 97.81 87 VAL A O 1
ATOM 695 N N . ASN A 1 88 ? 3.021 -2.129 7.133 1.00 97.31 88 ASN A N 1
ATOM 696 C CA . ASN A 1 88 ? 4.436 -2.489 7.131 1.00 97.31 88 ASN A CA 1
ATOM 697 C C . ASN A 1 88 ? 4.980 -2.670 5.708 1.00 97.31 88 ASN A C 1
ATOM 699 O O . ASN A 1 88 ? 6.069 -2.182 5.394 1.00 97.31 88 ASN A O 1
ATOM 703 N N . ALA A 1 89 ? 4.214 -3.314 4.827 1.00 98.06 89 ALA A N 1
ATOM 704 C CA . ALA A 1 89 ? 4.595 -3.502 3.434 1.00 98.06 89 ALA A CA 1
ATOM 705 C C . ALA A 1 89 ? 4.685 -2.168 2.671 1.00 98.06 89 ALA A C 1
ATOM 707 O O . ALA A 1 89 ? 5.673 -1.922 1.977 1.00 98.06 89 ALA A O 1
ATOM 708 N N . LEU A 1 90 ? 3.708 -1.273 2.848 1.00 98.38 90 LEU A N 1
ATOM 709 C CA . LEU A 1 90 ? 3.708 0.060 2.235 1.00 98.38 90 LEU A CA 1
ATOM 710 C C . LEU A 1 90 ? 4.884 0.915 2.739 1.00 98.38 90 LEU A C 1
ATOM 712 O O . LEU A 1 90 ? 5.623 1.482 1.933 1.00 98.38 90 LEU A O 1
ATOM 716 N N . MET A 1 91 ? 5.131 0.951 4.054 1.00 98.44 91 MET A N 1
ATOM 717 C CA . MET A 1 91 ? 6.290 1.650 4.627 1.00 98.44 91 MET A CA 1
ATOM 718 C C . MET A 1 91 ? 7.624 1.085 4.119 1.00 98.44 91 MET A C 1
ATOM 720 O O . MET A 1 91 ? 8.573 1.838 3.897 1.00 98.44 91 MET A O 1
ATOM 724 N N . SER A 1 92 ? 7.714 -0.231 3.907 1.00 97.94 92 SER A N 1
ATOM 725 C CA . SER A 1 92 ? 8.894 -0.846 3.292 1.00 97.94 92 SER A CA 1
ATOM 726 C C . SER A 1 92 ? 9.046 -0.439 1.824 1.00 97.94 92 SER A C 1
ATOM 728 O O . SER A 1 92 ? 10.154 -0.132 1.393 1.00 97.94 92 SER A O 1
ATOM 730 N N . GLY A 1 93 ? 7.954 -0.394 1.055 1.00 97.94 93 GLY A N 1
ATOM 731 C CA . GLY A 1 93 ? 7.980 0.004 -0.356 1.00 97.94 93 GLY A CA 1
ATOM 732 C C . GLY A 1 93 ? 8.340 1.478 -0.580 1.00 97.94 93 GLY A C 1
ATOM 733 O O . GLY A 1 93 ? 8.887 1.826 -1.621 1.00 97.94 93 GLY A O 1
ATOM 734 N N . LEU A 1 94 ? 8.168 2.341 0.426 1.00 98.12 94 LEU A N 1
ATOM 735 C CA . LEU A 1 94 ? 8.728 3.701 0.434 1.00 98.12 94 LEU A CA 1
ATOM 736 C C . LEU A 1 94 ? 10.268 3.742 0.422 1.00 98.12 94 LEU A C 1
ATOM 738 O O . LEU A 1 94 ? 10.843 4.811 0.251 1.00 98.12 94 LEU A O 1
ATOM 742 N N . LYS A 1 95 ? 10.947 2.601 0.579 1.00 97.44 95 LYS A N 1
ATOM 743 C CA . LYS A 1 95 ? 12.409 2.468 0.478 1.00 97.44 95 LYS A CA 1
ATOM 744 C C . LYS A 1 95 ? 12.856 1.813 -0.833 1.00 97.44 95 LYS A C 1
ATOM 746 O O . LYS A 1 95 ? 14.040 1.523 -0.986 1.00 97.44 95 LYS A O 1
ATOM 751 N N . ASP A 1 96 ? 11.935 1.566 -1.767 1.00 98.50 96 ASP A N 1
ATOM 752 C CA . ASP A 1 96 ? 12.247 0.939 -3.053 1.00 98.50 96 ASP A CA 1
ATOM 753 C C . ASP A 1 96 ? 13.234 1.775 -3.879 1.00 98.50 96 ASP A C 1
ATOM 755 O O . ASP A 1 96 ? 13.234 3.009 -3.837 1.00 98.50 96 ASP A O 1
ATOM 759 N N . THR A 1 97 ? 14.056 1.112 -4.689 1.00 97.88 97 THR A N 1
ATOM 760 C CA . THR A 1 97 ? 15.007 1.770 -5.592 1.00 97.88 97 THR A CA 1
ATOM 761 C C . THR A 1 97 ? 14.312 2.682 -6.611 1.00 97.88 97 THR A C 1
ATOM 763 O O . THR A 1 97 ? 14.837 3.755 -6.932 1.00 97.88 97 THR A O 1
ATOM 766 N N . TYR A 1 98 ? 13.109 2.321 -7.063 1.00 98.06 98 TYR A N 1
ATOM 767 C CA . TYR A 1 98 ? 12.379 3.024 -8.115 1.00 98.06 98 TYR A CA 1
ATOM 768 C C . TYR A 1 98 ? 11.308 3.962 -7.554 1.00 98.06 98 TYR A C 1
ATOM 770 O O . TYR A 1 98 ? 10.458 3.588 -6.744 1.00 98.06 98 TYR A O 1
ATOM 778 N N . GLN A 1 99 ? 11.319 5.207 -8.029 1.00 97.81 99 GLN A N 1
ATOM 779 C CA . GLN A 1 99 ? 10.456 6.280 -7.532 1.00 97.81 99 GLN A CA 1
ATOM 780 C C . GLN A 1 99 ? 8.965 5.995 -7.721 1.00 97.81 99 GLN A C 1
ATOM 782 O O . GLN A 1 99 ? 8.152 6.381 -6.885 1.00 97.81 99 GLN A O 1
ATOM 787 N N . TRP A 1 100 ? 8.587 5.285 -8.786 1.00 95.44 100 TRP A N 1
ATOM 788 C CA . TRP A 1 100 ? 7.186 4.961 -9.038 1.00 95.44 100 TRP A CA 1
ATOM 789 C C . TRP A 1 100 ? 6.635 3.927 -8.054 1.00 95.44 100 TRP A C 1
ATOM 791 O O . TRP A 1 100 ? 5.450 3.985 -7.742 1.00 95.44 100 TRP A O 1
ATOM 801 N N . VAL A 1 101 ? 7.466 3.024 -7.524 1.00 97.94 101 VAL A N 1
ATOM 802 C CA . VAL A 1 101 ? 7.057 2.121 -6.437 1.00 97.94 101 VAL A CA 1
ATOM 803 C C . VAL A 1 101 ? 6.904 2.926 -5.148 1.00 97.94 101 VAL A C 1
ATOM 805 O O . VAL A 1 101 ? 5.840 2.891 -4.530 1.00 97.94 101 VAL A O 1
ATOM 808 N N . ARG A 1 102 ? 7.910 3.747 -4.806 1.00 98.38 102 ARG A N 1
ATOM 809 C CA . ARG A 1 102 ? 7.876 4.604 -3.609 1.00 98.38 102 ARG A CA 1
ATOM 810 C C . ARG A 1 102 ? 6.639 5.504 -3.570 1.00 98.38 102 ARG A C 1
ATOM 812 O O . ARG A 1 102 ? 5.917 5.505 -2.574 1.00 98.38 102 ARG A O 1
ATOM 819 N N . ARG A 1 103 ? 6.338 6.228 -4.660 1.00 96.69 103 ARG A N 1
ATOM 820 C CA . ARG A 1 103 ? 5.166 7.124 -4.725 1.00 96.69 103 ARG A CA 1
ATOM 821 C C . ARG A 1 103 ? 3.847 6.355 -4.573 1.00 96.69 103 ARG A C 1
ATOM 823 O O . ARG A 1 103 ? 2.946 6.835 -3.888 1.00 96.69 103 ARG A O 1
ATOM 830 N N . SER A 1 104 ? 3.749 5.156 -5.161 1.00 96.69 104 SER A N 1
ATOM 831 C CA . SER A 1 104 ? 2.555 4.303 -5.070 1.00 96.69 104 SER A CA 1
ATOM 832 C C . SER A 1 104 ? 2.324 3.770 -3.657 1.00 96.69 104 SER A C 1
ATOM 834 O O . SER A 1 104 ? 1.175 3.567 -3.276 1.00 96.69 104 SER A O 1
ATOM 836 N N . CYS A 1 105 ? 3.381 3.599 -2.861 1.00 98.31 105 CYS A N 1
ATOM 837 C CA . CYS A 1 105 ? 3.268 3.212 -1.456 1.00 98.31 105 CYS A CA 1
ATOM 838 C C . CYS A 1 105 ? 2.939 4.374 -0.507 1.00 98.31 105 CYS A C 1
ATOM 840 O O . CYS A 1 105 ? 2.377 4.140 0.560 1.00 98.31 105 CYS A O 1
ATOM 842 N N . ALA A 1 106 ? 3.267 5.617 -0.873 1.00 98.06 106 ALA A N 1
ATOM 843 C CA . ALA A 1 106 ? 3.069 6.781 -0.009 1.00 98.06 106 ALA A CA 1
ATOM 844 C C . ALA A 1 106 ? 1.583 7.106 0.213 1.00 98.06 106 ALA A C 1
ATOM 846 O O . ALA A 1 106 ? 1.110 7.132 1.346 1.00 98.06 106 ALA A O 1
ATOM 847 N N . ARG A 1 107 ? 0.838 7.323 -0.882 1.00 94.38 107 ARG A N 1
ATOM 848 C CA . ARG A 1 107 ? -0.563 7.783 -0.849 1.00 94.38 107 ARG A CA 1
ATOM 849 C C . ARG A 1 107 ? -1.490 6.893 -0.001 1.00 94.38 107 ARG A C 1
ATOM 851 O O . ARG A 1 107 ? -2.275 7.444 0.773 1.00 94.38 107 ARG A O 1
ATOM 858 N N . PRO A 1 108 ? -1.427 5.552 -0.097 1.00 96.56 108 PRO A N 1
ATOM 859 C CA . PRO A 1 108 ? -2.301 4.675 0.678 1.00 96.56 108 PRO A CA 1
ATOM 860 C C . PRO A 1 108 ? -2.154 4.814 2.191 1.00 96.56 108 PRO A C 1
ATOM 862 O O . PRO A 1 108 ? -3.146 4.663 2.896 1.00 96.56 108 PRO A O 1
ATOM 865 N N . LEU A 1 109 ? -0.955 5.145 2.688 1.00 97.88 109 LEU A N 1
ATOM 866 C CA . LEU A 1 109 ? -0.712 5.337 4.120 1.00 97.88 109 LEU A CA 1
ATOM 867 C C . LEU A 1 109 ? -1.548 6.489 4.693 1.00 97.88 109 LEU A C 1
ATOM 869 O O . LEU A 1 109 ? -2.099 6.363 5.783 1.00 97.88 109 LEU A O 1
ATOM 873 N N . GLY A 1 110 ? -1.702 7.584 3.941 1.00 96.06 110 GLY A N 1
ATOM 874 C CA . GLY A 1 110 ? -2.597 8.679 4.324 1.00 96.06 110 GLY A CA 1
ATOM 875 C C . GLY A 1 110 ? -4.068 8.261 4.306 1.00 96.06 110 GLY A C 1
ATOM 876 O O . GLY A 1 110 ? -4.817 8.590 5.223 1.00 96.06 110 GLY A O 1
ATOM 877 N N . VAL A 1 111 ? -4.482 7.478 3.306 1.00 94.19 111 VAL A N 1
ATOM 878 C CA . VAL A 1 111 ? -5.873 7.013 3.166 1.00 94.19 111 VAL A CA 1
ATOM 879 C C . VAL A 1 111 ? -6.293 6.126 4.342 1.00 94.19 111 VAL A C 1
ATOM 881 O O . VAL A 1 111 ? -7.345 6.362 4.930 1.00 94.19 111 VAL A O 1
ATOM 884 N N . ILE A 1 112 ? -5.469 5.146 4.725 1.00 95.94 112 ILE A N 1
ATOM 885 C CA . ILE A 1 112 ? -5.807 4.178 5.787 1.00 95.94 112 ILE A CA 1
ATOM 886 C C . ILE A 1 112 ? -5.527 4.665 7.210 1.00 95.94 112 ILE A C 1
ATOM 888 O O . ILE A 1 112 ? -5.783 3.930 8.160 1.00 95.94 112 ILE A O 1
ATOM 892 N N . SER A 1 113 ? -5.030 5.891 7.364 1.00 94.50 113 SER A N 1
ATOM 893 C CA . SER A 1 113 ? -4.623 6.472 8.648 1.00 94.50 113 SER A CA 1
ATOM 894 C C . SER A 1 113 ? -5.698 6.418 9.742 1.00 94.50 113 SER A C 1
ATOM 896 O O . SER A 1 113 ? -5.376 6.140 10.890 1.00 94.50 113 SER A O 1
ATOM 898 N N . GLU A 1 114 ? -6.981 6.585 9.406 1.00 92.25 114 GLU A N 1
ATOM 899 C CA . GLU A 1 114 ? -8.095 6.518 10.375 1.00 92.25 114 GLU A CA 1
ATOM 900 C C . GLU A 1 114 ? -8.195 5.183 11.106 1.00 92.25 114 GLU A C 1
ATOM 902 O O . GLU A 1 114 ? -8.704 5.130 12.224 1.00 92.25 114 GLU A O 1
ATOM 907 N N . LYS A 1 115 ? -7.729 4.112 10.462 1.00 93.75 115 LYS A N 1
ATOM 908 C CA . LYS A 1 115 ? -7.809 2.748 10.977 1.00 93.75 115 LYS A CA 1
ATOM 909 C C . LYS A 1 115 ? -6.609 2.367 11.838 1.00 93.75 115 LYS A C 1
ATOM 911 O O . LYS A 1 115 ? -6.592 1.276 12.396 1.00 93.75 115 LYS A O 1
ATOM 916 N N . LEU A 1 116 ? -5.588 3.220 11.891 1.00 94.19 116 LEU A N 1
ATOM 917 C CA . LEU A 1 116 ? -4.344 2.929 12.587 1.00 94.19 116 LEU A CA 1
ATOM 918 C C . LEU A 1 116 ? -4.490 3.198 14.080 1.00 94.19 116 LEU A C 1
ATOM 920 O O . LEU A 1 116 ? -5.065 4.206 14.492 1.00 94.19 116 LEU A O 1
ATOM 924 N N . ASN A 1 117 ? -3.894 2.324 14.889 1.00 92.75 117 ASN A N 1
ATOM 925 C CA . ASN A 1 117 ? -3.642 2.641 16.291 1.00 92.75 117 ASN A CA 1
ATOM 926 C C . ASN A 1 117 ? -2.514 3.682 16.425 1.00 92.75 117 ASN A C 1
ATOM 928 O O . ASN A 1 117 ? -1.793 3.968 15.466 1.00 92.75 117 ASN A O 1
ATOM 932 N N . GLU A 1 118 ? -2.338 4.237 17.624 1.00 91.69 118 GLU A N 1
ATOM 933 C CA . GLU A 1 118 ? -1.370 5.313 17.894 1.00 91.69 118 GLU A CA 1
ATOM 934 C C . GLU A 1 118 ? 0.057 4.958 17.455 1.00 91.69 118 GLU A C 1
ATOM 936 O O . GLU A 1 118 ? 0.705 5.731 16.750 1.00 91.69 118 GLU A O 1
ATOM 941 N N . LYS A 1 119 ? 0.524 3.747 17.782 1.00 93.81 119 LYS A N 1
ATOM 942 C CA . LYS A 1 119 ? 1.870 3.280 17.423 1.00 93.81 119 LYS A CA 1
ATOM 943 C C . LYS A 1 119 ? 2.054 3.168 15.908 1.00 93.81 119 LYS A C 1
ATOM 945 O O . LYS A 1 119 ? 3.096 3.538 15.368 1.00 93.81 119 LYS A O 1
ATOM 950 N N . GLN A 1 120 ? 1.063 2.626 15.205 1.00 95.25 120 GLN A N 1
ATOM 951 C CA . GLN A 1 120 ? 1.091 2.537 13.745 1.00 95.25 120 GLN A CA 1
ATOM 952 C C . GLN A 1 120 ? 1.074 3.929 13.111 1.00 95.25 120 GLN A C 1
ATOM 954 O O . GLN A 1 120 ? 1.850 4.183 12.191 1.00 95.25 120 GLN A O 1
ATOM 959 N N . MET A 1 121 ? 0.233 4.830 13.622 1.00 96.38 121 MET A N 1
ATOM 960 C CA . MET A 1 121 ? 0.152 6.212 13.161 1.00 96.38 121 MET A CA 1
ATOM 961 C C . MET A 1 121 ? 1.500 6.925 13.302 1.00 96.38 121 MET A C 1
ATOM 963 O O . MET A 1 121 ? 1.980 7.525 12.342 1.00 96.38 121 MET A O 1
ATOM 967 N N . GLU A 1 122 ? 2.149 6.811 14.462 1.00 96.25 122 GLU A N 1
ATOM 968 C CA . GLU A 1 122 ? 3.463 7.405 14.708 1.00 96.25 122 GLU A CA 1
ATOM 969 C C . GLU A 1 122 ? 4.509 6.898 13.703 1.00 96.25 122 GLU A C 1
ATOM 971 O O . GLU A 1 122 ? 5.226 7.695 13.090 1.00 96.25 122 GLU A O 1
ATOM 976 N N . ASN A 1 123 ? 4.565 5.584 13.467 1.00 97.31 123 ASN A N 1
ATOM 977 C CA . ASN A 1 123 ? 5.479 4.989 12.489 1.00 97.31 123 ASN A CA 1
ATOM 978 C C . ASN A 1 123 ? 5.210 5.483 11.061 1.00 97.31 123 ASN A C 1
ATOM 980 O O . ASN A 1 123 ? 6.150 5.762 10.307 1.00 97.31 123 ASN A O 1
ATOM 984 N N . VAL A 1 124 ? 3.934 5.611 10.686 1.00 98.19 124 VAL A N 1
ATOM 985 C CA . VAL A 1 124 ? 3.523 6.123 9.376 1.00 98.19 124 VAL A CA 1
ATOM 986 C C . VAL A 1 124 ? 3.937 7.581 9.208 1.00 98.19 124 VAL A C 1
ATOM 988 O O . VAL A 1 124 ? 4.550 7.912 8.193 1.00 98.19 124 VAL A O 1
ATOM 991 N N . ILE A 1 125 ? 3.691 8.435 10.204 1.00 98.12 125 ILE A N 1
ATOM 992 C CA . ILE A 1 125 ? 4.093 9.847 10.176 1.00 98.12 125 ILE A CA 1
ATOM 993 C C . ILE A 1 125 ? 5.612 9.966 10.020 1.00 98.12 125 ILE A C 1
ATOM 995 O O . ILE A 1 125 ? 6.079 10.650 9.107 1.00 98.12 125 ILE A O 1
ATOM 999 N N . HIS A 1 126 ? 6.396 9.252 10.834 1.00 98.06 126 HIS A N 1
ATOM 1000 C CA . HIS A 1 126 ? 7.859 9.259 10.725 1.00 98.06 126 HIS A CA 1
ATOM 1001 C C . HIS A 1 126 ? 8.341 8.789 9.347 1.00 98.06 126 HIS A C 1
ATOM 1003 O O . HIS A 1 126 ? 9.243 9.387 8.754 1.00 98.06 126 HIS A O 1
ATOM 1009 N N . THR A 1 127 ? 7.728 7.735 8.807 1.00 98.38 127 THR A N 1
ATOM 1010 C CA . THR A 1 127 ? 8.080 7.205 7.485 1.00 98.38 127 THR A CA 1
ATOM 1011 C C . THR A 1 127 ? 7.767 8.213 6.377 1.00 98.38 127 THR A C 1
ATOM 1013 O O . THR A 1 127 ? 8.606 8.444 5.505 1.00 98.38 127 THR A O 1
ATOM 1016 N N . LEU A 1 128 ? 6.607 8.871 6.428 1.00 98.38 128 LEU A N 1
ATOM 1017 C CA . LEU A 1 128 ? 6.215 9.893 5.457 1.00 98.38 128 LEU A CA 1
ATOM 1018 C C . LEU A 1 128 ? 7.090 11.155 5.560 1.00 98.38 128 LEU A C 1
ATOM 1020 O O . LEU A 1 128 ? 7.492 11.687 4.527 1.00 98.38 128 LEU A O 1
ATOM 1024 N N . ILE A 1 129 ? 7.469 11.596 6.766 1.00 98.12 129 ILE A N 1
ATOM 1025 C CA . ILE A 1 129 ? 8.430 12.701 6.977 1.00 98.12 129 ILE A CA 1
ATOM 1026 C C . ILE A 1 129 ? 9.798 12.374 6.364 1.00 98.12 129 ILE A C 1
ATOM 1028 O O . ILE A 1 129 ? 10.463 13.249 5.805 1.00 98.12 129 ILE A O 1
ATOM 1032 N N . ASN A 1 130 ? 10.235 11.117 6.429 1.00 97.31 130 ASN A N 1
ATOM 1033 C CA . ASN A 1 130 ? 11.448 10.701 5.730 1.00 97.31 130 ASN A CA 1
ATOM 1034 C C . ASN A 1 130 ? 11.260 10.736 4.205 1.00 97.31 130 ASN A C 1
ATOM 1036 O O . ASN A 1 130 ? 12.135 11.239 3.503 1.00 97.31 130 ASN A O 1
ATOM 1040 N N . GLY A 1 131 ? 10.105 10.296 3.694 1.00 97.25 131 GLY A N 1
ATOM 1041 C CA . GLY A 1 131 ? 9.755 10.386 2.270 1.00 97.25 131 GLY A CA 1
ATOM 1042 C C . GLY A 1 131 ? 9.654 11.823 1.732 1.00 97.25 131 GLY A C 1
ATOM 1043 O O . GLY A 1 131 ? 9.921 12.071 0.559 1.00 97.25 131 GLY A O 1
ATOM 1044 N N . PHE A 1 132 ? 9.386 12.813 2.585 1.00 91.56 132 PHE A N 1
ATOM 1045 C CA . PHE A 1 132 ? 9.483 14.238 2.233 1.00 91.56 132 PHE A CA 1
ATOM 1046 C C . PHE A 1 132 ? 10.887 14.691 1.823 1.00 91.56 132 PHE A C 1
ATOM 1048 O O . PHE A 1 132 ? 11.036 15.722 1.168 1.00 91.56 132 PHE A O 1
ATOM 1055 N N . LYS A 1 133 ? 11.918 13.936 2.210 1.00 95.12 133 LYS A N 1
ATOM 1056 C CA . LYS A 1 133 ? 13.319 14.193 1.862 1.00 95.12 133 LYS A CA 1
ATOM 1057 C C . LYS A 1 133 ? 13.763 13.388 0.636 1.00 95.12 133 LYS A C 1
ATOM 1059 O O . LYS A 1 133 ? 14.948 13.386 0.315 1.00 95.12 133 LYS A O 1
ATOM 1064 N N . ASP A 1 134 ? 12.841 12.692 -0.036 1.00 98.38 134 ASP A N 1
ATOM 1065 C CA . ASP A 1 134 ? 13.161 11.895 -1.219 1.00 98.38 134 ASP A CA 1
ATOM 1066 C C . ASP A 1 134 ? 13.740 12.767 -2.341 1.00 98.38 134 ASP A C 1
ATOM 1068 O O . ASP A 1 134 ? 13.353 13.924 -2.533 1.00 98.38 134 ASP A O 1
ATOM 1072 N N . LYS A 1 135 ? 14.663 12.196 -3.118 1.00 97.56 135 LYS A N 1
ATOM 1073 C CA . LYS A 1 135 ? 15.262 12.857 -4.284 1.00 97.56 135 LYS A CA 1
ATOM 1074 C C . LYS A 1 135 ? 14.228 13.164 -5.371 1.00 97.56 135 LYS A C 1
ATOM 1076 O O . LYS A 1 135 ? 14.335 14.180 -6.056 1.00 97.56 135 LYS A O 1
ATOM 1081 N N . ASP A 1 136 ? 13.216 12.316 -5.504 1.00 98.50 136 ASP A N 1
ATOM 1082 C CA . ASP A 1 136 ? 12.187 12.421 -6.525 1.00 98.50 136 ASP A CA 1
ATOM 1083 C C . ASP A 1 136 ? 11.041 13.345 -6.090 1.00 98.50 136 ASP A C 1
ATOM 1085 O O . ASP A 1 136 ? 10.532 13.260 -4.971 1.00 98.50 136 ASP A O 1
ATOM 1089 N N . ARG A 1 137 ? 10.630 14.249 -6.985 1.00 98.25 137 ARG A N 1
ATOM 1090 C CA . ARG A 1 137 ? 9.583 15.238 -6.699 1.00 98.25 137 ARG A CA 1
ATOM 1091 C C . ARG A 1 137 ? 8.224 14.585 -6.438 1.00 98.25 137 ARG A C 1
ATOM 1093 O O . ARG A 1 137 ? 7.548 15.009 -5.502 1.00 98.25 137 ARG A O 1
ATOM 1100 N N . ASP A 1 138 ? 7.840 13.580 -7.220 1.00 97.75 138 ASP A N 1
ATOM 1101 C CA . ASP A 1 138 ? 6.518 12.953 -7.121 1.00 97.75 138 ASP A CA 1
ATOM 1102 C C . ASP A 1 138 ? 6.384 12.166 -5.814 1.00 97.75 138 ASP A C 1
ATOM 1104 O O . ASP A 1 138 ? 5.307 12.115 -5.210 1.00 97.75 138 ASP A O 1
ATOM 1108 N N . VAL A 1 139 ? 7.485 11.568 -5.345 1.00 98.44 139 VAL A N 1
ATOM 1109 C CA . VAL A 1 139 ? 7.532 10.896 -4.040 1.00 98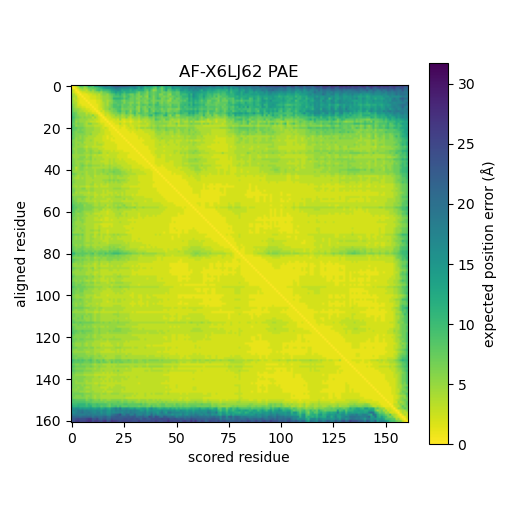.44 139 VAL A CA 1
ATOM 1110 C C . VAL A 1 139 ? 7.329 11.902 -2.907 1.00 98.44 139 VAL A C 1
ATOM 1112 O O . VAL A 1 139 ? 6.460 11.679 -2.058 1.00 98.44 139 VAL A O 1
ATOM 1115 N N . ARG A 1 140 ? 8.058 13.031 -2.917 1.00 98.56 140 ARG A N 1
ATOM 1116 C CA . ARG A 1 140 ? 7.877 14.105 -1.920 1.00 98.56 140 ARG A CA 1
ATOM 1117 C C . ARG A 1 140 ? 6.439 14.617 -1.903 1.00 98.56 140 ARG A C 1
ATOM 1119 O O . ARG A 1 140 ? 5.838 14.730 -0.839 1.00 98.56 140 ARG A O 1
ATOM 1126 N N . GLU A 1 141 ? 5.872 14.875 -3.077 1.00 98.38 141 GLU A N 1
ATOM 1127 C CA . GLU A 1 141 ? 4.499 15.355 -3.237 1.00 98.38 141 GLU A CA 1
ATOM 1128 C C . GLU A 1 141 ? 3.465 14.350 -2.702 1.00 98.38 141 GLU A C 1
ATOM 1130 O O . GLU A 1 141 ? 2.520 14.726 -2.007 1.00 98.38 141 GLU A O 1
ATOM 1135 N N . SER A 1 142 ? 3.661 13.056 -2.963 1.00 98.00 142 SER A N 1
ATOM 1136 C CA . SER A 1 142 ? 2.772 11.995 -2.470 1.00 98.00 142 SER A CA 1
ATOM 1137 C C . SER A 1 142 ? 2.842 11.838 -0.947 1.00 98.00 142 SER A C 1
ATOM 1139 O O . SER A 1 142 ? 1.812 11.632 -0.297 1.00 98.00 142 SER A O 1
ATOM 1141 N N . CYS A 1 143 ? 4.033 11.986 -0.359 1.00 98.50 143 CYS A N 1
ATOM 1142 C CA . CYS A 1 143 ? 4.196 11.998 1.095 1.00 98.50 143 CYS A CA 1
ATOM 1143 C C . CYS A 1 143 ? 3.540 13.237 1.717 1.00 98.50 143 CYS A C 1
ATOM 1145 O O . CYS A 1 143 ? 2.861 13.119 2.735 1.00 98.50 143 CYS A O 1
ATOM 1147 N N . ALA A 1 144 ? 3.655 14.396 1.060 1.00 98.12 144 ALA A N 1
ATOM 1148 C CA . ALA A 1 144 ? 3.016 15.640 1.483 1.00 98.12 144 ALA A CA 1
ATOM 1149 C C . ALA A 1 144 ? 1.505 15.574 1.524 1.00 98.12 144 ALA A C 1
ATOM 1151 O O . ALA A 1 144 ? 0.908 15.909 2.545 1.00 98.12 144 ALA A O 1
ATOM 1152 N N . ARG A 1 145 ? 0.892 15.060 0.460 1.00 97.62 145 ARG A N 1
ATOM 1153 C CA . ARG A 1 145 ? -0.551 14.821 0.452 1.00 97.62 145 ARG A CA 1
ATOM 1154 C C . ARG A 1 145 ? -0.972 13.881 1.575 1.00 97.62 145 ARG A C 1
ATOM 1156 O O . ARG A 1 145 ? -1.961 14.143 2.244 1.00 97.62 145 ARG A O 1
ATOM 1163 N N . SER A 1 146 ? -0.208 12.816 1.808 1.00 97.88 146 SER A N 1
ATOM 1164 C CA . SER A 1 146 ? -0.537 11.829 2.843 1.00 97.88 146 SER A CA 1
ATOM 1165 C C . SER A 1 146 ? -0.458 12.416 4.252 1.00 97.88 146 SER A C 1
ATOM 1167 O O . SER A 1 146 ? -1.354 12.167 5.052 1.00 97.88 146 SER A O 1
ATOM 1169 N N . LEU A 1 147 ? 0.563 13.231 4.546 1.00 97.69 147 LEU A N 1
ATOM 1170 C CA . LEU A 1 147 ? 0.642 13.959 5.817 1.00 97.69 147 LEU A CA 1
ATOM 1171 C C . LEU A 1 147 ? -0.477 14.997 5.962 1.00 97.69 147 LEU A C 1
ATOM 1173 O O . LEU A 1 147 ? -1.013 15.130 7.055 1.00 97.69 147 LEU A O 1
ATOM 1177 N N . GLY A 1 148 ? -0.853 15.694 4.884 1.00 97.25 148 GLY A N 1
ATOM 1178 C CA . GLY A 1 148 ? -1.992 16.619 4.892 1.00 97.25 148 GLY A CA 1
ATOM 1179 C C . GLY A 1 148 ? -3.291 15.919 5.295 1.00 97.25 148 GLY A C 1
ATOM 1180 O O . GLY A 1 148 ? -3.947 16.344 6.238 1.00 97.25 148 GLY A O 1
ATOM 1181 N N . VAL A 1 149 ? -3.578 14.771 4.672 1.00 95.81 149 VAL A N 1
ATOM 1182 C CA . VAL A 1 149 ? -4.741 13.932 5.009 1.00 95.81 149 VAL A CA 1
ATOM 1183 C C . VAL A 1 149 ? -4.704 13.476 6.472 1.00 95.81 149 VAL A C 1
ATOM 1185 O O . VAL A 1 149 ? -5.719 13.526 7.157 1.00 95.81 149 VAL A O 1
ATOM 1188 N N . ILE A 1 150 ? -3.543 13.042 6.978 1.00 95.88 150 ILE A N 1
ATOM 1189 C CA . ILE A 1 150 ? -3.394 12.653 8.392 1.00 95.88 150 ILE A CA 1
ATOM 1190 C C . ILE A 1 150 ? -3.656 13.847 9.319 1.00 95.88 150 ILE A C 1
ATOM 1192 O O . ILE A 1 150 ? -4.347 13.700 10.323 1.00 95.88 150 ILE A O 1
ATOM 1196 N N . SER A 1 151 ? -3.124 15.025 8.986 1.00 93.62 151 SER A N 1
ATOM 1197 C CA . SER A 1 151 ? -3.301 16.240 9.784 1.00 93.62 151 SER A CA 1
ATOM 1198 C C . SER A 1 151 ? -4.765 16.661 9.875 1.00 93.62 151 SER A C 1
ATOM 1200 O O . SER A 1 151 ? -5.216 17.010 10.962 1.00 93.62 151 SER A O 1
ATOM 1202 N N . GLU A 1 152 ? -5.501 16.641 8.763 1.00 91.50 152 GLU A N 1
ATOM 1203 C CA . GLU A 1 152 ? -6.933 16.974 8.740 1.00 91.50 152 GLU A CA 1
ATOM 1204 C C . GLU A 1 152 ? -7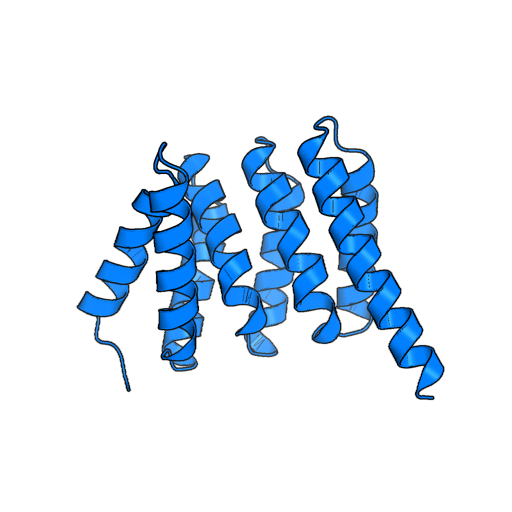.714 16.074 9.708 1.00 91.50 152 GLU A C 1
ATOM 1206 O O . GLU A 1 152 ? -8.438 16.564 10.571 1.00 91.50 152 GLU A O 1
ATOM 1211 N N . LYS A 1 153 ? -7.447 14.767 9.668 1.00 85.44 153 LYS A N 1
ATOM 1212 C CA . LYS A 1 153 ? -8.108 13.765 10.519 1.00 85.44 153 LYS A CA 1
ATOM 1213 C C . LYS A 1 153 ? -7.772 13.896 12.002 1.00 85.44 153 LYS A C 1
ATOM 1215 O O . LYS A 1 153 ? -8.611 13.622 12.859 1.00 85.44 153 LYS A O 1
ATOM 1220 N N . LEU A 1 154 ? -6.532 14.261 12.332 1.00 85.50 154 LEU A N 1
ATOM 1221 C CA . LEU A 1 154 ? -6.137 14.499 13.723 1.00 85.50 154 LEU A CA 1
ATOM 1222 C C . LEU A 1 154 ? -6.833 15.740 14.291 1.00 85.50 154 LEU A C 1
ATOM 1224 O O . LEU A 1 154 ? -7.252 15.715 15.446 1.00 85.50 154 LEU A O 1
ATOM 1228 N N . ASN A 1 155 ? -6.999 16.784 13.476 1.00 81.12 155 ASN A N 1
ATOM 1229 C CA . ASN A 1 155 ? -7.711 17.994 13.879 1.00 81.12 155 ASN A CA 1
ATOM 1230 C C . ASN A 1 155 ? -9.207 17.720 14.104 1.00 81.12 155 ASN A C 1
ATOM 1232 O O . ASN A 1 155 ? -9.765 18.204 15.083 1.00 81.12 155 ASN A O 1
ATOM 1236 N N . GLU A 1 156 ? -9.847 16.914 13.252 1.00 76.81 156 GLU A N 1
ATOM 1237 C CA . GLU A 1 156 ? -11.251 16.504 13.429 1.00 76.81 156 GLU A CA 1
ATOM 1238 C C . GLU A 1 156 ? -11.466 15.769 14.760 1.00 76.81 156 GLU A C 1
ATOM 1240 O O . GLU A 1 156 ? -12.327 16.159 15.546 1.00 76.81 156 GLU A O 1
ATOM 1245 N N . LYS A 1 157 ? -10.614 14.787 15.087 1.00 71.62 157 LYS A N 1
ATOM 1246 C CA . LYS A 1 157 ? -10.705 14.047 16.361 1.00 71.62 157 LYS A CA 1
ATOM 1247 C C . LYS A 1 157 ? -10.541 14.929 17.604 1.00 71.62 157 LYS A C 1
ATOM 1249 O O . LYS A 1 157 ? -11.075 14.592 18.654 1.00 71.62 157 LYS A O 1
ATOM 1254 N N . GLN A 1 158 ? -9.790 16.026 17.510 1.00 62.84 158 GLN A N 1
ATOM 1255 C CA . GLN A 1 158 ? -9.600 16.972 18.617 1.00 62.84 158 GLN A CA 1
ATOM 1256 C C . GLN A 1 158 ? -10.784 17.927 18.810 1.00 62.84 158 GLN A C 1
ATOM 1258 O O . GLN A 1 158 ? -10.917 18.498 19.886 1.00 62.84 158 GLN A O 1
ATOM 1263 N N . LEU A 1 159 ? -11.624 18.119 17.789 1.00 53.78 159 LEU A N 1
ATOM 1264 C CA . LEU A 1 159 ? -12.831 18.950 17.870 1.00 53.78 159 LEU A CA 1
ATOM 1265 C C . LEU A 1 159 ? -14.049 18.175 18.400 1.00 53.78 159 LEU A C 1
ATOM 1267 O O . LEU A 1 159 ? -15.024 18.793 18.822 1.00 53.78 159 LEU A O 1
ATOM 1271 N N . GLU A 1 160 ? -14.001 16.842 18.368 1.00 58.41 160 GLU A N 1
ATOM 1272 C CA . GLU A 1 160 ? -15.070 15.950 18.838 1.00 58.41 160 GLU A CA 1
ATOM 1273 C C . GLU A 1 160 ? -14.920 15.502 20.308 1.00 58.41 160 GLU A C 1
ATOM 1275 O O . GLU A 1 160 ? -15.836 14.871 20.839 1.00 58.41 160 GLU A O 1
ATOM 1280 N N . GLY A 1 161 ? -13.786 15.801 20.956 1.00 46.84 161 GLY A N 1
ATOM 1281 C CA . GLY A 1 161 ? -13.476 15.435 22.350 1.00 46.84 161 GLY A CA 1
ATOM 1282 C C . GLY A 1 161 ? -13.565 16.605 23.319 1.00 46.84 161 GLY A C 1
ATOM 1283 O O . GLY A 1 161 ? -14.024 16.368 24.459 1.00 46.84 161 GLY A O 1
#

pLDDT: mean 89.96, std 9.94, range [46.84, 98.56]

Secondary structure (DSSP, 8-state):
----HHHHHHHHHHHHHTT-S-HHHHHHHHHHHHHHHTT--HHHHHHHHHHHHHHTT-SSHHHHHHHHHHHHHHGGG--HHHHHHHHHHHHHHTT-SSHHHHHHHHHHHHHGGGG--HHHHHHHHHHHHHHTT-SSHHHHHHHHHHHHHHHHHHHHHHH--

InterPro domains:
  IPR000357 HEAT repeat [PF02985] (125-153)
  IPR011989 Armadillo-like helical [G3DSA:1.25.10.10] (7-160)
  IPR016024 Armadillo-type fold [SSF48371] (15-155)
  IPR021133 HEAT, type 2 [PS50077] (124-161)

Radius of gyration: 15.63 Å; Cα contacts (8 Å, |Δi|>4): 184; chains: 1; bounding box: 36×38×44 Å